Protein AF-A0A7C4TG65-F1 (afdb_monomer_lite)

Radius of gyration: 24.31 Å; chains: 1; bounding box: 41×40×87 Å

Secondary structure (DSSP, 8-state):
-HHHHHHHHHHHHHT---PPPPPPP-TT-B--HHHHHHHHHHHHHHHHHHHHHSPP--SPPPHHHHHHHHHHHHHHHHHHHHHHTTBHHHHHHHHHHHHHHHHHHHHHHHTTSS--SHHHHHHHHHHHHHHHHHHHHHHHHHHHHHHHHTS-----

Structure (mmCIF, N/CA/C/O backbone):
data_AF-A0A7C4TG65-F1
#
_entry.id   AF-A0A7C4TG65-F1
#
loop_
_atom_site.group_PDB
_atom_site.id
_atom_site.type_symbol
_atom_site.label_atom_id
_atom_site.label_alt_id
_atom_site.label_comp_id
_atom_site.label_asym_id
_atom_site.label_entity_id
_atom_site.label_seq_id
_atom_site.pdbx_PDB_ins_code
_atom_site.Cartn_x
_atom_site.Cartn_y
_atom_site.Cartn_z
_atom_site.occupancy
_atom_site.B_iso_or_equiv
_atom_site.auth_seq_id
_atom_site.auth_comp_id
_atom_site.auth_asym_id
_atom_site.auth_atom_id
_atom_site.pdbx_PDB_model_num
ATOM 1 N N . MET A 1 1 ? -5.455 -26.139 62.947 1.00 55.94 1 MET A N 1
ATOM 2 C CA . MET A 1 1 ? -4.658 -25.331 61.993 1.00 55.94 1 MET A CA 1
ATOM 3 C C . MET A 1 1 ? -4.687 -25.872 60.557 1.00 55.94 1 MET A C 1
ATOM 5 O O . MET A 1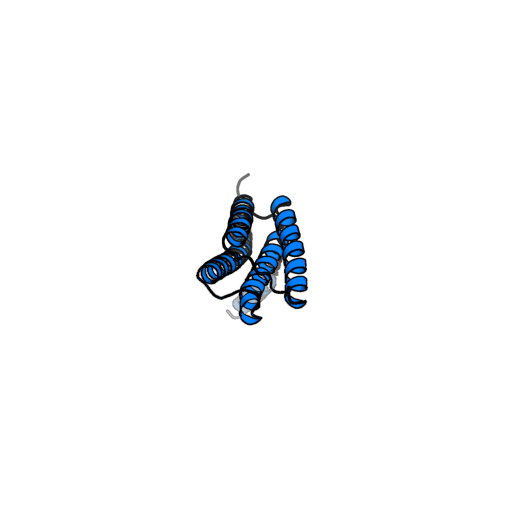 1 ? -4.624 -25.069 59.643 1.00 55.94 1 MET A O 1
ATOM 9 N N . ALA A 1 2 ? -4.841 -27.185 60.324 1.00 56.00 2 ALA A N 1
ATOM 10 C CA . ALA A 1 2 ? -4.896 -27.758 58.967 1.00 56.00 2 ALA A CA 1
ATOM 11 C C . ALA A 1 2 ? -6.219 -27.518 58.199 1.00 56.00 2 ALA A C 1
ATOM 13 O O . ALA A 1 2 ? -6.228 -27.516 56.973 1.00 56.00 2 ALA A O 1
ATOM 14 N N . THR A 1 3 ? -7.333 -27.284 58.896 1.00 57.66 3 THR A N 1
ATOM 15 C CA . THR A 1 3 ? -8.664 -27.086 58.294 1.00 57.66 3 THR A CA 1
ATOM 16 C C . THR A 1 3 ? -8.841 -25.728 57.609 1.00 57.66 3 THR A C 1
ATOM 18 O O . THR A 1 3 ? -9.552 -25.642 56.615 1.00 57.66 3 THR A O 1
ATOM 21 N N . THR A 1 4 ? -8.152 -24.683 58.072 1.00 61.41 4 THR A N 1
ATOM 22 C CA . THR A 1 4 ? -8.242 -23.328 57.495 1.00 61.41 4 THR A CA 1
ATOM 23 C C . THR A 1 4 ? -7.605 -23.251 56.103 1.00 61.41 4 THR A C 1
ATOM 25 O O . THR A 1 4 ? -8.190 -22.688 55.186 1.00 61.41 4 THR A O 1
ATOM 28 N N . VAL A 1 5 ? -6.461 -23.917 55.912 1.00 60.25 5 VAL A N 1
ATOM 29 C CA . VAL A 1 5 ? -5.691 -23.897 54.652 1.00 60.25 5 VAL A CA 1
ATOM 30 C C . VAL A 1 5 ? -6.385 -24.671 53.524 1.00 60.25 5 VAL A C 1
ATOM 32 O O . VAL A 1 5 ? -6.143 -24.412 52.344 1.00 60.25 5 VAL A O 1
ATOM 35 N N . MET A 1 6 ? -7.231 -25.650 53.857 1.00 56.25 6 MET A N 1
ATOM 36 C CA . MET A 1 6 ? -7.972 -26.404 52.843 1.00 56.25 6 MET A CA 1
ATOM 37 C C . MET A 1 6 ? -9.208 -25.641 52.351 1.00 56.25 6 MET A C 1
ATOM 39 O O . MET A 1 6 ? -9.581 -25.805 51.193 1.00 56.25 6 MET A O 1
ATOM 43 N N . ASN A 1 7 ? -9.779 -24.763 53.183 1.00 56.00 7 ASN A N 1
ATOM 44 C CA . ASN A 1 7 ? -10.937 -23.946 52.817 1.00 56.00 7 ASN A CA 1
ATOM 45 C C . ASN A 1 7 ? -10.555 -22.833 51.820 1.00 56.00 7 ASN A C 1
ATOM 47 O O . ASN A 1 7 ? -11.213 -22.674 50.798 1.00 56.00 7 ASN A O 1
ATOM 51 N N . GLU A 1 8 ? -9.407 -22.171 52.019 1.00 58.03 8 GLU A N 1
ATOM 52 C CA . GLU A 1 8 ? -8.907 -21.128 51.101 1.00 58.03 8 GLU A CA 1
ATOM 53 C C . GLU A 1 8 ? -8.632 -21.643 49.677 1.00 58.03 8 GLU A C 1
ATOM 55 O O . GLU A 1 8 ? -8.818 -20.921 48.699 1.00 58.03 8 GLU A O 1
ATOM 60 N N . ARG A 1 9 ? -8.216 -22.910 49.526 1.00 58.44 9 ARG A N 1
ATOM 61 C CA . ARG A 1 9 ? -7.959 -23.505 48.199 1.00 58.44 9 ARG A CA 1
ATOM 62 C C . ARG A 1 9 ? -9.232 -23.883 47.448 1.00 58.44 9 ARG A C 1
ATOM 64 O O . ARG A 1 9 ? -9.204 -23.951 46.219 1.00 58.44 9 ARG A O 1
ATOM 71 N N . VAL A 1 10 ? -10.316 -24.177 48.165 1.00 60.22 10 VAL A N 1
ATOM 72 C CA . VAL A 1 10 ? -11.630 -24.442 47.560 1.00 60.22 10 VAL A CA 1
ATOM 73 C C . VAL A 1 10 ? -12.239 -23.126 47.081 1.00 60.22 10 VAL A C 1
ATOM 75 O O . VAL A 1 10 ? -12.694 -23.063 45.939 1.00 60.22 10 VAL A O 1
ATOM 78 N N . ASP A 1 11 ? -12.106 -22.059 47.871 1.00 58.00 11 ASP A N 1
ATOM 79 C CA . ASP A 1 11 ? -12.557 -20.718 47.487 1.00 58.00 11 ASP A CA 1
ATOM 80 C C . ASP A 1 11 ? -11.743 -20.146 46.309 1.00 58.00 11 ASP A C 1
ATOM 82 O O . ASP A 1 11 ? -12.322 -19.629 45.355 1.00 58.00 11 ASP A O 1
ATOM 86 N N . GLN A 1 12 ? -10.418 -20.352 46.266 1.00 57.59 12 GLN A N 1
ATOM 87 C CA . GLN A 1 12 ? -9.590 -19.947 45.115 1.00 57.59 12 GLN A CA 1
ATOM 88 C C . GLN A 1 12 ? -9.922 -20.683 43.807 1.00 57.59 12 GLN A C 1
ATOM 90 O O . GLN A 1 12 ? -9.709 -20.135 42.726 1.00 57.59 12 GLN A O 1
ATOM 95 N N . ARG A 1 13 ? -10.422 -21.925 43.870 1.00 57.81 13 ARG A N 1
ATOM 96 C CA . ARG A 1 13 ? -10.863 -22.663 42.673 1.00 57.81 13 ARG A CA 1
ATOM 97 C C .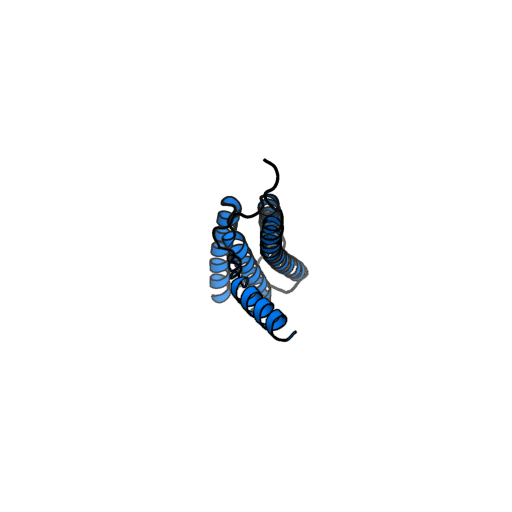 ARG A 1 13 ? -12.249 -22.232 42.205 1.00 57.81 13 ARG A C 1
ATOM 99 O O . ARG A 1 13 ? -12.502 -22.267 41.006 1.00 57.81 13 ARG A O 1
ATOM 106 N N . ALA A 1 14 ? -13.125 -21.832 43.125 1.00 58.41 14 ALA A N 1
ATOM 107 C CA . ALA A 1 14 ? -14.449 -21.314 42.791 1.00 58.41 14 ALA A CA 1
ATOM 108 C C . ALA A 1 14 ? -14.383 -19.909 42.163 1.00 58.41 14 ALA A C 1
ATOM 110 O O . ALA A 1 14 ? -15.228 -19.576 41.335 1.00 58.41 14 ALA A O 1
ATOM 111 N N . ASP A 1 15 ? -13.352 -19.125 42.500 1.00 56.69 15 ASP A N 1
ATOM 112 C CA . ASP A 1 15 ? -13.156 -17.760 41.996 1.00 56.69 15 ASP A CA 1
ATOM 113 C C . ASP A 1 15 ? -12.197 -17.663 40.793 1.00 56.69 15 ASP A C 1
ATOM 115 O O . ASP A 1 15 ? -11.895 -16.567 40.321 1.00 56.69 15 ASP A O 1
ATOM 119 N N . GLN A 1 16 ? -11.793 -18.801 40.202 1.00 61.75 16 GLN A N 1
ATOM 120 C CA . GLN A 1 16 ? -11.332 -18.846 38.805 1.00 61.75 16 GLN A CA 1
ATOM 121 C C . GLN A 1 16 ? -12.524 -18.612 37.870 1.00 61.75 16 GLN A C 1
ATOM 123 O O . GLN A 1 16 ? -12.940 -19.463 37.082 1.00 61.75 16 GLN A O 1
ATOM 128 N N . ARG A 1 17 ? -13.099 -17.417 37.977 1.00 65.44 17 ARG A N 1
ATOM 129 C CA . ARG A 1 17 ? -14.011 -16.848 37.004 1.00 65.44 17 ARG A CA 1
ATOM 130 C C . ARG A 1 17 ? -13.239 -16.865 35.689 1.00 65.44 17 ARG A C 1
ATOM 132 O O . ARG A 1 17 ? -12.209 -16.209 35.586 1.00 65.44 17 ARG A O 1
ATOM 139 N N . ILE A 1 18 ? -13.671 -17.693 34.737 1.00 67.19 18 ILE A N 1
ATOM 140 C CA . ILE A 1 18 ? -13.087 -17.738 33.394 1.00 67.19 18 ILE A CA 1
ATOM 141 C C . ILE A 1 18 ? -13.126 -16.301 32.883 1.00 67.19 18 ILE A C 1
ATOM 143 O O . ILE A 1 18 ? -14.210 -15.798 32.579 1.00 67.19 18 ILE A O 1
ATOM 147 N N . GLU A 1 19 ? -11.978 -15.619 32.871 1.00 67.94 19 GLU A N 1
ATOM 148 C CA . GLU A 1 19 ? -11.900 -14.297 32.268 1.00 67.94 19 GLU A CA 1
ATOM 149 C C . GLU A 1 19 ? -12.406 -14.458 30.834 1.00 67.94 19 GLU A C 1
ATOM 151 O O . GLU A 1 19 ? -11.917 -15.336 30.108 1.00 67.94 19 GLU A O 1
ATOM 156 N N . PRO A 1 20 ? -13.440 -13.702 30.429 1.00 66.88 20 PRO A N 1
ATOM 157 C CA . PRO A 1 20 ? -13.965 -13.821 29.086 1.00 66.88 20 PRO A CA 1
ATOM 158 C C . PRO A 1 20 ? -12.816 -13.546 28.119 1.00 66.88 20 PRO A C 1
ATOM 160 O O . PRO A 1 20 ? -12.166 -12.505 28.190 1.00 66.88 20 PRO A O 1
ATOM 163 N N . ALA A 1 21 ? -12.533 -14.514 27.246 1.00 71.75 21 ALA A N 1
ATOM 164 C CA . ALA A 1 21 ? -11.437 -14.404 26.296 1.00 71.75 21 ALA A CA 1
ATOM 165 C C . ALA A 1 21 ? -11.564 -13.091 25.513 1.00 71.75 21 ALA A C 1
ATOM 167 O O . ALA A 1 21 ? -12.626 -12.807 24.950 1.00 71.75 21 ALA A O 1
ATOM 168 N N . LYS A 1 22 ? -10.479 -12.307 25.474 1.00 71.69 22 LYS A N 1
ATOM 169 C CA . LYS A 1 22 ? -10.457 -11.005 24.805 1.00 71.69 22 LYS A CA 1
ATOM 170 C C . LYS A 1 22 ? -10.997 -11.136 23.372 1.00 71.69 22 LYS A C 1
ATOM 172 O O . LYS A 1 22 ? -10.496 -11.985 22.619 1.00 71.69 22 LYS A O 1
ATOM 177 N N . PRO A 1 23 ? -12.006 -10.338 22.972 1.00 74.56 23 PRO A N 1
ATOM 178 C CA . PRO A 1 23 ? -12.566 -10.410 21.632 1.00 74.56 23 PRO A CA 1
ATOM 179 C C . PRO A 1 23 ? -11.474 -10.220 20.576 1.00 74.56 23 PRO A C 1
ATOM 181 O O . PRO A 1 23 ? -10.695 -9.269 20.622 1.00 74.56 23 PRO A O 1
ATOM 184 N N . ARG A 1 24 ? -11.405 -11.136 19.604 1.00 82.31 24 ARG A N 1
ATOM 185 C CA . ARG A 1 24 ? -10.469 -10.997 18.484 1.00 82.31 24 ARG A CA 1
ATOM 186 C C . ARG A 1 24 ? -10.912 -9.842 17.583 1.00 82.31 24 ARG A C 1
ATOM 188 O O . ARG A 1 24 ? -12.108 -9.760 17.280 1.00 82.31 24 ARG A O 1
ATOM 195 N N . PRO A 1 25 ? -9.978 -9.007 17.103 1.00 84.31 25 PRO A N 1
ATOM 196 C CA . PRO A 1 25 ? -10.315 -7.942 16.174 1.00 84.31 25 PRO A CA 1
ATOM 197 C C . PRO A 1 25 ? -10.938 -8.503 14.895 1.00 84.31 25 PRO A C 1
ATOM 199 O O . PRO A 1 25 ? -10.491 -9.522 14.358 1.00 84.31 25 PRO A O 1
ATOM 202 N N . ARG A 1 26 ? -11.973 -7.828 14.394 1.00 89.31 26 ARG A N 1
ATOM 203 C CA . ARG A 1 26 ? -12.711 -8.213 13.190 1.00 89.31 26 ARG A CA 1
ATOM 204 C C . ARG A 1 26 ? -12.369 -7.282 12.036 1.00 89.31 26 ARG A C 1
ATOM 206 O O . ARG A 1 26 ? -12.160 -6.083 12.190 1.00 89.31 26 ARG A O 1
ATOM 213 N N . LEU A 1 27 ? -12.411 -7.820 10.824 1.00 90.31 27 LEU A N 1
ATOM 214 C CA . LEU A 1 27 ? -12.204 -7.050 9.592 1.00 90.31 27 LEU A CA 1
ATOM 215 C C . LEU A 1 27 ? -13.229 -5.916 9.399 1.00 90.31 27 LEU A C 1
ATOM 217 O O . LEU A 1 27 ? -12.947 -4.924 8.728 1.00 90.31 27 LEU A O 1
ATOM 221 N N . SER A 1 28 ? -14.413 -6.053 9.995 1.00 92.06 28 SER A N 1
ATOM 222 C CA . SER A 1 28 ? -15.486 -5.057 9.967 1.00 92.06 28 SER A CA 1
ATOM 223 C C . SER A 1 28 ? -15.316 -3.919 10.976 1.00 92.06 28 SER A C 1
ATOM 225 O O . SER A 1 28 ? -16.121 -2.983 10.951 1.00 92.06 28 SER A O 1
ATOM 227 N N . ASP A 1 29 ? -14.331 -3.991 11.872 1.00 92.06 29 ASP A N 1
ATOM 228 C CA . ASP A 1 29 ? -14.148 -2.992 12.924 1.00 92.06 29 ASP A CA 1
ATOM 229 C C . ASP A 1 29 ? -13.870 -1.615 12.324 1.00 92.06 29 ASP A C 1
ATOM 231 O O . ASP A 1 29 ? -13.286 -1.488 11.240 1.00 92.06 29 ASP A O 1
ATOM 235 N N . ARG A 1 30 ? -14.346 -0.570 13.009 1.00 93.19 30 ARG A N 1
ATOM 236 C CA . ARG A 1 30 ? -14.148 0.803 12.550 1.00 93.19 30 ARG A CA 1
ATOM 237 C C . ARG A 1 30 ? -12.729 1.267 12.846 1.00 93.19 30 ARG A C 1
ATOM 239 O O . ARG A 1 30 ? -12.191 0.990 13.911 1.00 93.19 30 ARG A O 1
ATOM 246 N N . ILE A 1 31 ? -12.159 2.023 11.915 1.00 93.94 31 ILE A N 1
ATOM 247 C CA . ILE A 1 31 ? -10.847 2.658 12.075 1.00 93.94 31 ILE A CA 1
ATOM 248 C C . ILE A 1 31 ? -10.990 4.161 12.337 1.00 93.94 31 ILE A C 1
ATOM 250 O O . ILE A 1 31 ? -12.017 4.787 12.024 1.00 93.94 31 ILE A O 1
ATOM 254 N N . SER A 1 32 ? -9.964 4.740 12.964 1.00 94.06 32 SER A N 1
ATOM 255 C CA . SER A 1 32 ? -9.943 6.168 13.281 1.00 94.06 32 SER A CA 1
ATOM 256 C C . SER A 1 32 ? -9.993 7.003 11.998 1.00 94.06 32 SER A C 1
ATOM 258 O O . SER A 1 32 ? -9.446 6.618 10.962 1.00 94.06 32 SER A O 1
ATOM 260 N N . GLU A 1 33 ? -10.672 8.144 12.057 1.00 94.94 33 GLU A N 1
ATOM 261 C CA . GLU A 1 33 ? -10.789 9.054 10.916 1.00 94.94 33 GLU A CA 1
ATOM 262 C C . GLU A 1 33 ? -9.430 9.629 10.519 1.00 94.94 33 GLU A C 1
ATOM 264 O O . GLU A 1 33 ? -9.063 9.603 9.349 1.00 94.94 33 GLU A O 1
ATOM 269 N N . THR A 1 34 ? -8.633 10.022 11.512 1.00 95.38 34 THR A N 1
ATOM 270 C CA . THR A 1 34 ? -7.265 10.511 11.336 1.00 95.38 34 THR A CA 1
ATOM 271 C C . THR A 1 34 ? -6.389 9.501 10.594 1.00 95.38 34 THR A C 1
ATOM 273 O O . THR A 1 34 ? -5.682 9.874 9.661 1.00 95.38 34 THR A O 1
ATOM 276 N N . THR A 1 35 ? -6.470 8.210 10.941 1.00 95.25 35 THR A N 1
ATOM 277 C CA . THR A 1 35 ? -5.761 7.142 10.215 1.00 95.25 35 THR A CA 1
ATOM 278 C C . THR A 1 35 ? -6.226 7.050 8.763 1.00 95.25 35 THR A C 1
ATOM 280 O O . THR A 1 35 ? -5.388 6.919 7.874 1.00 95.25 35 THR A O 1
ATOM 283 N N . CYS A 1 36 ? -7.537 7.139 8.509 1.00 96.44 36 CYS A N 1
ATOM 284 C CA . CYS A 1 36 ? -8.076 7.093 7.146 1.00 96.44 36 CYS A CA 1
ATOM 285 C C . CYS A 1 36 ? -7.564 8.255 6.298 1.00 96.44 36 CYS A C 1
ATOM 287 O O . CYS A 1 36 ? -7.141 8.037 5.166 1.00 96.44 36 CYS A O 1
ATOM 289 N N . ILE A 1 37 ? -7.583 9.468 6.856 1.00 97.38 37 ILE A N 1
ATOM 290 C CA . ILE A 1 37 ? -7.144 10.683 6.168 1.00 97.38 37 ILE A CA 1
ATOM 291 C C . ILE A 1 37 ? -5.658 10.586 5.841 1.00 97.38 37 ILE A C 1
ATOM 293 O O . ILE A 1 37 ? -5.292 10.697 4.677 1.00 97.38 37 ILE A O 1
ATOM 297 N N . TRP A 1 38 ? -4.801 10.328 6.832 1.00 97.31 38 TRP A N 1
ATOM 298 C CA . TRP A 1 38 ? -3.357 10.294 6.597 1.00 97.31 38 TRP A CA 1
ATOM 299 C C . TRP A 1 38 ? -2.944 9.192 5.631 1.00 97.31 38 TRP A C 1
ATOM 301 O O . TRP A 1 38 ? -2.149 9.445 4.728 1.00 97.31 38 TRP A O 1
ATOM 311 N N . LEU A 1 39 ? -3.501 7.989 5.781 1.00 97.00 39 LEU A N 1
ATOM 312 C CA . LEU A 1 39 ? -3.174 6.880 4.891 1.00 97.00 39 LEU A CA 1
ATOM 313 C C . LEU A 1 39 ? -3.725 7.115 3.478 1.00 97.00 39 LEU A C 1
ATOM 315 O O . LEU A 1 39 ? -3.031 6.845 2.502 1.00 97.00 39 LEU A O 1
ATOM 319 N N . GLY A 1 40 ? -4.932 7.674 3.357 1.00 97.38 40 GLY A N 1
ATOM 320 C CA . GLY A 1 40 ? -5.513 8.054 2.070 1.00 97.38 40 GLY A CA 1
ATOM 321 C C . GLY A 1 40 ? -4.697 9.135 1.357 1.00 97.38 40 GLY A C 1
ATOM 322 O O . GLY A 1 40 ? -4.380 8.990 0.179 1.00 97.38 40 GLY A O 1
ATOM 323 N N . VAL A 1 41 ? -4.288 10.181 2.079 1.00 97.69 41 VAL A N 1
ATOM 324 C CA . VAL A 1 41 ? -3.421 11.249 1.557 1.00 97.69 41 VAL A CA 1
ATOM 325 C C . VAL A 1 41 ? -2.067 10.688 1.124 1.00 97.69 41 VAL A C 1
ATOM 327 O O . VAL A 1 41 ? -1.608 11.012 0.030 1.00 97.69 41 VAL A O 1
ATOM 330 N N . ALA A 1 42 ? -1.452 9.816 1.929 1.00 96.38 42 ALA A N 1
ATOM 331 C CA . ALA A 1 42 ? -0.186 9.174 1.580 1.00 96.38 42 ALA A CA 1
ATOM 332 C C . ALA A 1 42 ? -0.293 8.378 0.269 1.00 96.38 42 ALA A C 1
ATOM 334 O O . ALA A 1 42 ? 0.573 8.513 -0.595 1.00 96.38 42 ALA A O 1
ATOM 335 N N . TRP A 1 43 ? -1.373 7.610 0.090 1.00 96.75 43 TRP A N 1
ATOM 336 C CA . TRP A 1 43 ? -1.634 6.880 -1.152 1.00 96.75 43 TRP A CA 1
ATOM 337 C C . TRP A 1 43 ? -1.793 7.800 -2.358 1.00 96.75 43 TRP A C 1
ATOM 339 O O . TRP A 1 43 ? -1.152 7.565 -3.377 1.00 96.75 43 TRP A O 1
ATOM 349 N N . VAL A 1 44 ? -2.607 8.854 -2.247 1.00 95.88 44 VAL A N 1
ATOM 350 C CA . VAL A 1 44 ? -2.840 9.792 -3.356 1.00 95.88 44 VAL A CA 1
ATOM 351 C C . VAL A 1 44 ? -1.550 10.505 -3.746 1.00 95.88 44 VAL A C 1
ATOM 353 O O . VAL A 1 44 ? -1.165 10.477 -4.913 1.00 95.88 44 VAL A O 1
ATOM 356 N N . ILE A 1 45 ? -0.862 11.117 -2.778 1.00 94.19 45 ILE A N 1
ATOM 357 C CA . ILE A 1 45 ? 0.356 11.890 -3.047 1.00 94.19 45 ILE A CA 1
ATOM 358 C C . ILE A 1 45 ? 1.425 10.991 -3.653 1.00 94.19 45 ILE A C 1
ATOM 360 O O . ILE A 1 45 ? 2.030 11.348 -4.661 1.00 94.19 45 ILE A O 1
ATOM 364 N N . GLY A 1 46 ? 1.665 9.827 -3.057 1.00 90.00 46 GLY A N 1
ATOM 365 C CA . GLY A 1 46 ? 2.748 8.995 -3.535 1.00 90.00 46 GLY A CA 1
ATOM 366 C C . GLY A 1 46 ? 2.436 8.264 -4.831 1.00 90.00 46 GLY A C 1
ATOM 367 O O . GLY A 1 46 ? 3.334 8.153 -5.652 1.00 90.00 46 GLY A O 1
ATOM 368 N N . TYR A 1 47 ? 1.187 7.864 -5.095 1.00 90.44 47 TYR A N 1
ATOM 369 C CA . TYR A 1 47 ? 0.817 7.327 -6.411 1.00 90.44 47 TYR A CA 1
ATOM 370 C C . TYR A 1 47 ? 1.081 8.351 -7.527 1.00 90.44 47 TYR A C 1
ATOM 372 O O . TYR A 1 47 ? 1.668 8.014 -8.554 1.00 90.44 47 TYR A O 1
ATOM 380 N N . LEU A 1 48 ? 0.737 9.623 -7.294 1.00 92.31 48 LEU A N 1
ATOM 381 C CA . LEU A 1 48 ? 1.035 10.706 -8.235 1.00 92.31 48 LEU A CA 1
ATOM 382 C C . LEU A 1 48 ? 2.544 10.962 -8.372 1.00 92.31 48 LEU A C 1
ATOM 384 O O . LEU A 1 48 ? 3.037 11.131 -9.485 1.00 92.31 48 LEU A O 1
ATOM 388 N N . ALA A 1 49 ? 3.287 10.966 -7.262 1.00 88.31 49 ALA A N 1
ATOM 389 C CA . ALA A 1 49 ? 4.734 11.178 -7.279 1.00 88.31 49 ALA A CA 1
ATOM 390 C C . ALA A 1 49 ? 5.474 10.065 -8.037 1.00 88.31 49 ALA A C 1
ATOM 392 O O . ALA A 1 49 ? 6.394 10.345 -8.799 1.00 88.31 49 ALA A O 1
ATOM 393 N N . VAL A 1 50 ? 5.052 8.813 -7.859 1.00 86.00 50 VAL A N 1
ATOM 394 C CA . VAL A 1 50 ? 5.587 7.638 -8.561 1.00 86.00 50 VAL A CA 1
ATOM 395 C C . VAL A 1 50 ? 5.409 7.797 -10.067 1.00 86.00 50 VAL A C 1
ATOM 397 O O . VAL A 1 50 ? 6.399 7.705 -10.788 1.00 86.00 50 VAL A O 1
ATOM 400 N N . GLY A 1 51 ? 4.195 8.122 -10.527 1.00 85.56 51 GLY A N 1
ATOM 401 C CA . GLY A 1 51 ? 3.920 8.328 -11.952 1.00 85.56 51 GLY A CA 1
ATOM 402 C C . GLY A 1 51 ? 4.665 9.521 -12.562 1.00 85.56 51 GLY A C 1
ATOM 403 O O . GLY A 1 51 ? 4.971 9.507 -13.748 1.00 85.56 51 GLY A O 1
ATOM 404 N N . ALA A 1 52 ? 4.996 10.540 -11.762 1.00 87.81 52 ALA A N 1
ATOM 405 C CA . ALA A 1 52 ? 5.797 11.679 -12.215 1.00 87.81 52 ALA A CA 1
ATOM 406 C C . ALA A 1 52 ? 7.307 11.381 -12.278 1.00 87.81 52 ALA A C 1
ATOM 408 O O . ALA A 1 52 ? 8.028 12.020 -13.042 1.00 87.81 52 ALA A O 1
ATOM 409 N N . LEU A 1 53 ? 7.795 10.454 -11.447 1.00 82.19 53 LEU A N 1
ATOM 410 C CA . LEU A 1 53 ? 9.210 10.081 -11.360 1.00 82.19 53 LEU A CA 1
ATOM 411 C C . LEU A 1 53 ? 9.591 8.942 -12.310 1.00 82.19 53 LEU A C 1
ATOM 413 O O . LEU A 1 53 ? 10.769 8.797 -12.638 1.00 82.19 53 LEU A O 1
ATOM 417 N N . GLU A 1 54 ? 8.629 8.108 -12.698 1.00 81.31 54 GLU A N 1
ATOM 418 C CA . GLU A 1 54 ? 8.871 6.934 -13.529 1.00 81.31 54 GLU A CA 1
ATOM 419 C C . GLU A 1 54 ? 9.276 7.337 -14.958 1.00 81.31 54 GLU A C 1
ATOM 421 O O . GLU A 1 54 ? 8.556 8.087 -15.622 1.00 81.31 54 GLU A O 1
ATOM 426 N N . PRO A 1 55 ? 10.433 6.869 -15.458 1.00 82.69 55 PRO A N 1
ATOM 427 C CA . PRO A 1 55 ? 10.861 7.180 -16.811 1.00 82.69 55 PRO A CA 1
ATOM 428 C C . PRO A 1 55 ? 9.988 6.445 -17.829 1.00 82.69 55 PRO A C 1
ATOM 430 O O . PRO A 1 55 ? 9.713 5.253 -17.678 1.00 82.69 55 PRO A O 1
ATOM 433 N N . ALA A 1 56 ? 9.619 7.142 -18.905 1.00 83.12 56 ALA A N 1
ATOM 434 C CA . ALA A 1 56 ? 8.961 6.516 -20.044 1.00 83.12 56 ALA A CA 1
ATOM 435 C C . ALA A 1 56 ? 9.840 5.393 -20.621 1.00 83.12 56 ALA A C 1
ATOM 437 O O . ALA A 1 56 ? 11.056 5.547 -20.747 1.00 83.12 56 ALA A O 1
ATOM 438 N N . THR A 1 57 ? 9.211 4.277 -20.978 1.00 83.00 57 THR A N 1
ATOM 439 C CA . THR A 1 57 ? 9.857 3.110 -21.585 1.00 83.00 57 THR A CA 1
ATOM 440 C C . THR A 1 57 ? 9.061 2.675 -22.811 1.00 83.00 57 THR A C 1
ATOM 442 O O . THR A 1 57 ? 7.832 2.753 -22.821 1.00 83.00 57 THR A O 1
ATOM 445 N N . ASP A 1 58 ? 9.760 2.256 -23.862 1.00 82.50 58 ASP A N 1
ATOM 446 C CA . ASP A 1 58 ? 9.195 1.651 -25.073 1.00 82.50 58 ASP A CA 1
ATOM 447 C C . ASP A 1 58 ? 9.291 0.115 -25.048 1.00 82.50 58 ASP A C 1
ATOM 449 O O . ASP A 1 58 ? 8.806 -0.570 -25.953 1.00 82.50 58 ASP A O 1
ATOM 453 N N . HIS A 1 59 ? 9.889 -0.446 -23.994 1.00 82.81 59 HIS A N 1
ATOM 454 C CA . HIS A 1 59 ? 9.972 -1.882 -23.790 1.00 82.81 59 HIS A CA 1
ATOM 455 C C . HIS A 1 59 ? 8.589 -2.480 -23.522 1.00 82.81 59 HIS A C 1
ATOM 457 O O . HIS A 1 59 ? 7.759 -1.911 -22.817 1.00 82.81 59 HIS A O 1
ATOM 463 N N . ALA A 1 60 ? 8.342 -3.679 -24.050 1.00 84.19 60 ALA A N 1
ATOM 464 C CA . ALA A 1 60 ? 7.108 -4.397 -23.765 1.00 84.19 60 ALA A CA 1
ATOM 465 C C . ALA A 1 60 ? 7.013 -4.743 -22.268 1.00 84.19 60 ALA A C 1
ATOM 467 O O . ALA A 1 60 ? 7.989 -5.181 -21.653 1.00 84.19 60 ALA A O 1
ATOM 468 N N . LEU A 1 61 ? 5.819 -4.580 -21.695 1.00 83.88 61 LEU A N 1
ATOM 469 C CA . LEU A 1 61 ? 5.528 -4.997 -20.325 1.00 83.88 61 LEU A CA 1
ATOM 470 C C . LEU A 1 61 ? 5.606 -6.528 -20.220 1.00 83.88 61 LEU A C 1
ATOM 472 O O . LEU A 1 61 ? 4.878 -7.225 -20.936 1.00 83.88 61 LEU A O 1
ATOM 476 N N . PRO A 1 62 ? 6.435 -7.087 -19.322 1.00 84.88 62 PRO A N 1
ATOM 477 C CA . PRO A 1 62 ? 6.434 -8.522 -19.094 1.00 84.88 62 PRO A CA 1
ATOM 478 C C . PRO A 1 62 ? 5.095 -8.947 -18.476 1.00 84.88 62 PRO A C 1
ATOM 480 O O . PRO A 1 62 ? 4.520 -8.231 -17.657 1.00 84.88 62 PRO A O 1
ATOM 483 N N . VAL A 1 63 ? 4.602 -10.143 -18.822 1.00 88.19 63 VAL A N 1
ATOM 484 C CA . VAL A 1 63 ? 3.286 -10.645 -18.363 1.00 88.19 63 VAL A CA 1
ATOM 485 C C . VAL A 1 63 ? 3.146 -10.578 -16.839 1.00 88.19 63 VAL A C 1
ATOM 487 O O . VAL A 1 63 ? 2.095 -10.198 -16.329 1.00 88.19 63 VAL A O 1
ATOM 490 N N . ILE A 1 64 ? 4.218 -10.877 -16.101 1.00 85.31 64 ILE A N 1
ATOM 491 C CA . ILE A 1 64 ? 4.216 -10.789 -14.638 1.00 85.31 64 ILE A CA 1
ATOM 492 C C . ILE A 1 64 ? 3.972 -9.359 -14.131 1.00 85.31 64 ILE A C 1
ATOM 494 O O . ILE A 1 64 ? 3.249 -9.188 -13.153 1.00 85.31 64 ILE A O 1
ATOM 498 N N . ALA A 1 65 ? 4.493 -8.331 -14.811 1.00 85.06 65 ALA A N 1
ATOM 499 C CA . ALA A 1 65 ? 4.242 -6.937 -14.451 1.00 85.06 65 ALA A CA 1
ATOM 500 C C . ALA A 1 65 ? 2.776 -6.558 -14.685 1.00 85.06 65 ALA A C 1
ATOM 502 O O . ALA A 1 65 ? 2.189 -5.879 -13.849 1.00 85.06 65 ALA A O 1
ATOM 503 N N . ILE A 1 66 ? 2.151 -7.065 -15.753 1.00 88.94 66 ILE A N 1
ATOM 504 C CA . ILE A 1 66 ? 0.715 -6.864 -16.012 1.00 88.94 66 ILE A CA 1
ATOM 505 C C . ILE A 1 66 ? -0.121 -7.477 -14.882 1.00 88.94 66 ILE A C 1
ATOM 507 O O . ILE A 1 66 ? -1.001 -6.818 -14.331 1.00 88.94 66 ILE A O 1
ATOM 511 N N . VAL A 1 67 ? 0.175 -8.724 -14.501 1.00 91.38 67 VAL A N 1
ATOM 512 C CA . VAL A 1 67 ? -0.531 -9.420 -13.412 1.00 91.38 67 VAL A CA 1
ATOM 513 C C . VAL A 1 67 ? -0.387 -8.662 -12.090 1.00 91.38 67 VAL A C 1
ATOM 515 O O . VAL A 1 67 ? -1.385 -8.422 -11.407 1.00 91.38 67 VAL A O 1
ATOM 518 N N . LEU A 1 68 ? 0.835 -8.239 -11.748 1.00 90.75 68 LEU A N 1
ATOM 519 C CA . LEU A 1 68 ? 1.106 -7.454 -10.542 1.00 90.75 68 LEU A CA 1
ATOM 520 C C . LEU A 1 68 ? 0.383 -6.106 -10.570 1.00 90.75 68 LEU A C 1
ATOM 522 O O . LEU A 1 68 ? -0.223 -5.732 -9.568 1.00 90.75 68 LEU A O 1
ATOM 526 N N . ALA A 1 69 ? 0.389 -5.408 -11.707 1.00 89.88 69 ALA A N 1
ATOM 527 C CA . ALA A 1 69 ? -0.275 -4.120 -11.863 1.00 89.88 69 ALA A CA 1
ATOM 528 C C . ALA A 1 69 ? -1.793 -4.242 -11.685 1.00 89.88 69 ALA A C 1
ATOM 530 O O . ALA A 1 69 ? -2.384 -3.447 -10.955 1.00 89.88 69 ALA A O 1
ATOM 531 N N . VAL A 1 70 ? -2.433 -5.245 -12.293 1.00 95.50 70 VAL A N 1
ATOM 532 C CA . VAL A 1 70 ? -3.877 -5.479 -12.130 1.00 95.50 70 VAL A CA 1
ATOM 533 C C . VAL A 1 70 ? -4.210 -5.792 -10.671 1.00 95.50 70 VAL A C 1
ATOM 535 O O . VAL A 1 70 ? -5.100 -5.164 -10.096 1.00 95.50 70 VAL A O 1
ATOM 538 N N . ALA A 1 71 ? -3.474 -6.714 -10.045 1.00 97.12 71 ALA A N 1
ATOM 539 C CA . ALA A 1 71 ? -3.684 -7.069 -8.643 1.00 97.12 71 ALA A CA 1
ATOM 540 C C . ALA A 1 71 ? -3.486 -5.863 -7.707 1.00 97.12 71 ALA A C 1
ATOM 542 O O . ALA A 1 71 ? -4.298 -5.634 -6.809 1.00 97.12 71 ALA A O 1
ATOM 543 N N . PHE A 1 72 ? -2.451 -5.057 -7.955 1.00 95.75 72 PHE A N 1
ATOM 544 C CA . PHE A 1 72 ? -2.192 -3.816 -7.234 1.00 95.75 72 PHE A CA 1
ATOM 545 C C . PHE A 1 72 ? -3.361 -2.832 -7.357 1.00 95.75 72 PHE A C 1
ATOM 547 O O . PHE A 1 72 ? -3.844 -2.352 -6.334 1.00 95.75 72 PHE A O 1
ATOM 554 N N . HIS A 1 73 ? -3.872 -2.570 -8.565 1.00 96.12 73 HIS A N 1
ATOM 555 C CA . HIS A 1 73 ? -4.982 -1.630 -8.754 1.00 96.12 73 HIS A CA 1
ATOM 556 C C . HIS A 1 73 ? -6.269 -2.111 -8.073 1.00 96.12 73 HIS A C 1
ATOM 558 O O . HIS A 1 73 ? -6.966 -1.311 -7.452 1.00 96.12 73 HIS A O 1
ATOM 564 N N . LEU A 1 74 ? -6.567 -3.413 -8.113 1.00 98.31 74 LEU A N 1
ATOM 565 C CA . LEU A 1 74 ? -7.710 -3.976 -7.388 1.00 98.31 74 LEU A CA 1
ATOM 566 C C . LEU A 1 74 ? -7.567 -3.793 -5.870 1.00 98.31 74 LEU A C 1
ATOM 568 O O . LEU A 1 74 ? -8.526 -3.412 -5.197 1.00 98.31 74 LEU A O 1
ATOM 572 N N . LEU A 1 75 ? -6.369 -4.012 -5.326 1.00 98.31 75 LEU A N 1
ATOM 573 C CA . LEU A 1 75 ? -6.093 -3.789 -3.906 1.00 98.31 75 LEU A CA 1
ATOM 574 C C . LEU A 1 75 ? -6.092 -2.304 -3.533 1.00 98.31 75 LEU A C 1
ATOM 576 O O . LEU A 1 75 ? -6.516 -1.958 -2.431 1.00 98.31 75 LEU A O 1
ATOM 580 N N . LEU A 1 76 ? -5.677 -1.417 -4.436 1.00 97.38 76 LEU A N 1
ATOM 581 C CA . LEU A 1 76 ? -5.749 0.027 -4.237 1.00 97.38 76 LEU A CA 1
ATOM 582 C C . LEU A 1 76 ? -7.209 0.503 -4.194 1.00 97.38 76 LEU A C 1
ATOM 584 O O . LEU A 1 76 ? -7.581 1.265 -3.303 1.00 97.38 76 LEU A O 1
ATOM 588 N N . LEU A 1 77 ? -8.065 -0.015 -5.082 1.00 98.31 77 LEU A N 1
ATOM 589 C CA . LEU A 1 77 ? -9.510 0.232 -5.043 1.00 98.31 77 LEU A CA 1
ATOM 590 C C . LEU A 1 77 ? -10.138 -0.298 -3.750 1.00 98.31 77 LEU A C 1
ATOM 592 O O . LEU A 1 77 ? -10.919 0.407 -3.109 1.00 98.31 77 LEU A O 1
ATOM 596 N N . ALA A 1 78 ? -9.763 -1.508 -3.325 1.00 98.31 78 ALA A N 1
ATOM 597 C CA . ALA A 1 78 ? -10.193 -2.062 -2.046 1.00 98.31 78 ALA A CA 1
ATOM 598 C C . ALA A 1 78 ? -9.716 -1.192 -0.869 1.00 98.31 78 ALA A C 1
ATOM 600 O O . ALA A 1 78 ? -10.489 -0.905 0.042 1.00 98.31 78 ALA A O 1
ATOM 601 N N . THR A 1 79 ? -8.477 -0.702 -0.906 1.00 98.38 79 THR A N 1
ATOM 602 C CA . THR A 1 79 ? -7.942 0.229 0.094 1.00 98.38 79 THR A CA 1
ATOM 603 C C . THR A 1 79 ? -8.805 1.480 0.171 1.00 98.38 79 THR A C 1
ATOM 605 O O . THR A 1 79 ? -9.325 1.792 1.239 1.00 98.38 79 THR A O 1
ATOM 608 N N . ALA A 1 80 ? -9.038 2.150 -0.960 1.00 98.19 80 ALA A N 1
ATOM 609 C CA . ALA A 1 8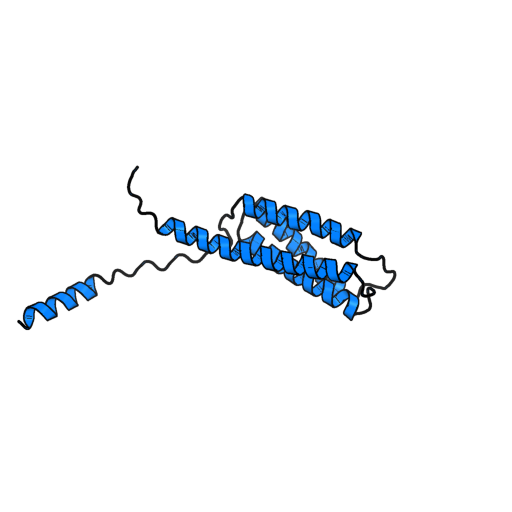0 ? -9.861 3.352 -1.018 1.00 98.19 80 ALA A CA 1
ATOM 610 C C . ALA A 1 80 ? -11.274 3.101 -0.467 1.00 98.19 80 ALA A C 1
ATOM 612 O O . ALA A 1 80 ? -11.723 3.814 0.430 1.00 98.19 80 ALA A O 1
ATOM 613 N N . ALA A 1 81 ? -11.946 2.042 -0.928 1.00 98.38 81 ALA A N 1
ATOM 614 C CA . ALA A 1 81 ? -13.279 1.677 -0.459 1.00 98.38 81 ALA A CA 1
ATOM 615 C C . ALA A 1 81 ? -13.306 1.381 1.052 1.00 98.38 81 ALA A C 1
ATOM 617 O O . ALA A 1 81 ? -14.212 1.825 1.758 1.00 98.38 81 ALA A O 1
ATOM 618 N N . GLY A 1 82 ? -12.297 0.679 1.568 1.00 97.88 82 GLY A N 1
ATOM 619 C CA . GLY A 1 82 ? -12.182 0.355 2.985 1.00 97.88 82 GLY A CA 1
ATOM 620 C C . GLY A 1 82 ? -11.905 1.577 3.857 1.00 97.88 82 GLY A C 1
ATOM 621 O O . GLY A 1 82 ? -12.505 1.695 4.925 1.00 97.88 82 GLY A O 1
ATOM 622 N N . LEU A 1 83 ? -11.066 2.513 3.402 1.00 97.62 83 LEU A N 1
ATOM 623 C CA . LEU A 1 83 ? -10.802 3.771 4.108 1.00 97.62 83 LEU A CA 1
ATOM 624 C C . LEU A 1 83 ? -12.029 4.692 4.109 1.00 97.62 83 LEU A C 1
ATOM 626 O O . LEU A 1 83 ? -12.384 5.214 5.164 1.00 97.62 83 LEU A O 1
ATOM 630 N N . ILE A 1 84 ? -12.735 4.817 2.979 1.00 98.00 84 ILE A N 1
ATOM 631 C CA . ILE A 1 84 ? -13.992 5.583 2.880 1.00 98.00 84 ILE A CA 1
ATOM 632 C C . ILE A 1 84 ? -15.058 4.985 3.805 1.00 98.00 84 ILE A C 1
ATOM 634 O O . ILE A 1 84 ? -15.701 5.698 4.574 1.00 98.00 84 ILE A O 1
ATOM 638 N N . ALA A 1 85 ? -15.210 3.658 3.794 1.00 97.69 85 ALA A N 1
ATOM 639 C CA . ALA A 1 85 ? -16.122 2.951 4.692 1.00 97.69 85 ALA A CA 1
ATOM 640 C C . ALA A 1 85 ? -15.625 2.906 6.151 1.00 97.69 85 ALA A C 1
ATOM 642 O O . ALA A 1 85 ? -16.335 2.393 7.027 1.00 97.69 85 ALA A O 1
ATOM 643 N N . ARG A 1 86 ? -14.409 3.409 6.412 1.00 96.81 86 ARG A N 1
ATOM 644 C CA . ARG A 1 86 ? -13.693 3.374 7.691 1.00 96.81 86 ARG A CA 1
ATOM 645 C C . ARG A 1 86 ? -13.657 1.980 8.307 1.00 96.81 86 ARG A C 1
ATOM 647 O O . ARG A 1 86 ? -13.935 1.822 9.496 1.00 96.81 86 ARG A O 1
ATOM 654 N N . ARG A 1 87 ? -13.324 0.961 7.516 1.00 96.62 87 ARG A N 1
ATOM 655 C CA . ARG A 1 87 ? -13.261 -0.444 7.941 1.00 96.62 87 ARG A CA 1
ATOM 656 C C . ARG A 1 87 ? -11.834 -0.970 7.993 1.00 96.62 87 ARG A C 1
ATOM 658 O O . ARG A 1 87 ? -11.021 -0.681 7.119 1.00 96.62 87 ARG A O 1
ATOM 665 N N . ARG A 1 88 ? -11.559 -1.820 8.985 1.00 95.56 88 ARG A N 1
ATOM 666 C CA . ARG A 1 88 ? -10.245 -2.437 9.222 1.00 95.56 88 ARG A CA 1
ATOM 667 C C . ARG A 1 88 ? -9.736 -3.264 8.040 1.00 95.56 88 ARG A C 1
ATOM 669 O O . ARG A 1 88 ? -8.532 -3.279 7.799 1.00 95.56 88 ARG A O 1
ATOM 676 N N . TRP A 1 89 ? -10.614 -3.892 7.256 1.00 97.06 89 TRP A N 1
ATOM 677 C CA . TRP A 1 89 ? -10.201 -4.577 6.024 1.00 97.06 89 TRP A CA 1
ATOM 678 C C . TRP A 1 89 ? -9.526 -3.639 5.009 1.00 97.06 89 TRP A C 1
ATOM 680 O O . TRP A 1 89 ? -8.664 -4.096 4.264 1.00 97.06 89 TRP A O 1
ATOM 690 N N . GLY A 1 90 ? -9.826 -2.333 5.034 1.00 97.38 90 GLY A N 1
ATOM 691 C CA . GLY A 1 90 ? -9.130 -1.326 4.228 1.00 97.38 90 GLY A CA 1
ATOM 692 C C . GLY A 1 90 ? -7.647 -1.187 4.580 1.00 97.38 90 GLY A C 1
ATOM 693 O O . GLY A 1 90 ? -6.826 -0.981 3.694 1.00 97.38 90 GLY A O 1
ATOM 694 N N . LEU A 1 91 ? -7.274 -1.384 5.851 1.00 97.12 91 LEU A N 1
ATOM 695 C CA . LEU A 1 91 ? -5.869 -1.385 6.277 1.00 97.12 91 LEU A CA 1
ATOM 696 C C . LEU A 1 91 ? -5.126 -2.637 5.794 1.00 97.12 91 LEU A C 1
ATOM 698 O O . LEU A 1 91 ? -3.969 -2.553 5.392 1.00 97.12 91 LEU A O 1
ATOM 702 N N . HIS A 1 92 ? -5.793 -3.795 5.790 1.00 97.75 92 HIS A N 1
ATOM 703 C CA . HIS A 1 92 ? -5.223 -5.021 5.225 1.00 97.75 92 HIS A CA 1
ATOM 704 C C . HIS A 1 92 ? -5.060 -4.923 3.705 1.00 97.75 92 HIS A C 1
ATOM 706 O O . HIS A 1 92 ? -4.020 -5.319 3.182 1.00 97.75 92 HIS A O 1
ATOM 712 N N . ALA A 1 93 ? -6.046 -4.347 3.009 1.00 98.19 93 ALA A N 1
ATOM 713 C CA . ALA A 1 93 ? -5.932 -4.044 1.586 1.00 98.19 93 ALA A CA 1
ATOM 714 C C . ALA A 1 93 ? -4.763 -3.083 1.314 1.00 98.19 93 ALA A C 1
ATOM 716 O O . ALA A 1 93 ? -3.969 -3.353 0.417 1.00 98.19 93 ALA A O 1
ATOM 717 N N . SER A 1 94 ? -4.589 -2.044 2.143 1.00 98.25 94 SER A N 1
ATOM 718 C CA . SER A 1 94 ? -3.456 -1.109 2.052 1.00 98.25 94 SER A CA 1
ATOM 719 C C . SER A 1 94 ? -2.117 -1.820 2.222 1.00 98.25 94 SER A C 1
ATOM 721 O O . SER A 1 94 ? -1.187 -1.616 1.441 1.00 98.25 94 SER A O 1
ATOM 723 N N . LEU A 1 95 ? -2.007 -2.701 3.217 1.00 98.25 95 LEU A N 1
ATOM 724 C CA . LEU A 1 95 ? -0.791 -3.476 3.435 1.00 98.25 95 LEU A CA 1
ATOM 725 C C . LEU A 1 95 ? -0.474 -4.378 2.231 1.00 98.25 95 LEU A C 1
ATOM 727 O O . LEU A 1 95 ? 0.662 -4.417 1.769 1.00 98.25 95 LEU A O 1
ATOM 731 N N . ALA A 1 96 ? -1.478 -5.062 1.682 1.00 98.19 96 ALA A N 1
ATOM 732 C CA . ALA A 1 96 ? -1.297 -5.903 0.503 1.00 98.19 96 ALA A CA 1
ATOM 733 C C . ALA A 1 96 ? -0.929 -5.082 -0.748 1.00 98.19 96 ALA A C 1
ATOM 735 O O . ALA A 1 96 ? -0.008 -5.454 -1.473 1.00 98.19 96 ALA A O 1
ATOM 736 N N . ALA A 1 97 ? -1.597 -3.945 -0.977 1.00 98.06 97 ALA A N 1
ATOM 737 C CA . ALA A 1 97 ? -1.297 -3.033 -2.080 1.00 98.06 97 ALA A CA 1
ATOM 738 C C . ALA A 1 97 ? 0.134 -2.492 -1.980 1.00 98.06 97 ALA A C 1
ATOM 740 O O . ALA A 1 97 ? 0.872 -2.525 -2.959 1.00 98.06 97 ALA A O 1
ATOM 741 N N . SER A 1 98 ? 0.552 -2.038 -0.795 1.00 97.62 98 SER A N 1
ATOM 742 C CA . SER A 1 98 ? 1.910 -1.524 -0.564 1.00 97.62 98 SER A CA 1
ATOM 743 C C . SER A 1 98 ? 2.981 -2.605 -0.730 1.00 97.62 98 SER A C 1
ATOM 745 O O . SER A 1 98 ? 4.031 -2.332 -1.308 1.00 97.62 98 SER A O 1
ATOM 747 N N . GLY A 1 99 ? 2.695 -3.846 -0.326 1.00 97.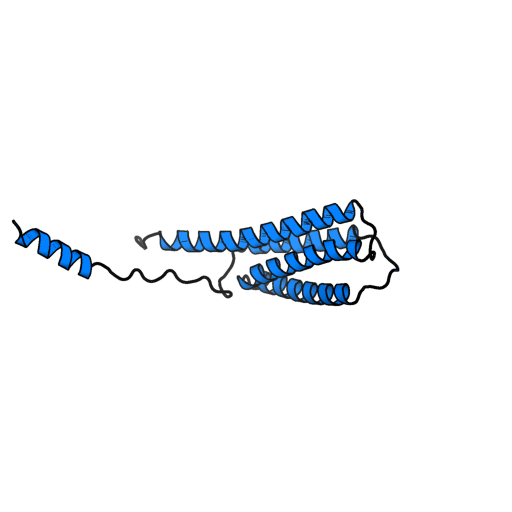06 99 GLY A N 1
ATOM 748 C CA . GLY A 1 99 ? 3.566 -4.994 -0.579 1.00 97.06 99 GLY A CA 1
ATOM 749 C C . GLY A 1 99 ? 3.715 -5.322 -2.068 1.00 97.06 99 GLY A C 1
ATOM 750 O O . GLY A 1 99 ? 4.834 -5.512 -2.541 1.00 97.06 99 GLY A O 1
ATOM 751 N N . LEU A 1 100 ? 2.614 -5.341 -2.831 1.00 96.00 100 LEU A N 1
ATOM 752 C CA . LEU A 1 100 ? 2.684 -5.527 -4.287 1.00 96.00 100 LEU A CA 1
ATOM 753 C C . LEU A 1 100 ? 3.386 -4.366 -4.985 1.00 96.00 100 LEU A C 1
ATOM 755 O O . LEU A 1 100 ? 4.129 -4.597 -5.933 1.00 96.00 100 LEU A O 1
ATOM 759 N N . PHE A 1 101 ? 3.173 -3.141 -4.512 1.00 94.69 101 PHE A N 1
ATOM 760 C CA . PHE A 1 101 ? 3.850 -1.966 -5.038 1.00 94.69 101 PHE A CA 1
ATOM 761 C C . PHE A 1 101 ? 5.368 -2.075 -4.837 1.00 94.69 101 PHE A C 1
ATOM 763 O O . PHE A 1 101 ? 6.116 -1.966 -5.803 1.00 94.69 101 PHE A O 1
ATOM 770 N N . LEU A 1 102 ? 5.816 -2.431 -3.626 1.00 94.94 102 LEU A N 1
ATOM 771 C CA . LEU A 1 102 ? 7.224 -2.719 -3.337 1.00 94.94 102 LEU A CA 1
ATOM 772 C C . LEU A 1 102 ? 7.780 -3.835 -4.239 1.00 94.94 102 LEU A C 1
ATOM 774 O O . LEU A 1 102 ? 8.856 -3.684 -4.818 1.00 94.94 102 LEU A O 1
ATOM 778 N N . ALA A 1 103 ? 7.044 -4.941 -4.391 1.00 92.75 103 ALA A N 1
ATOM 779 C CA . ALA A 1 103 ? 7.442 -6.049 -5.257 1.00 92.75 103 ALA A CA 1
ATOM 780 C C . ALA A 1 103 ? 7.571 -5.614 -6.726 1.00 92.75 103 ALA A C 1
ATOM 782 O O . ALA A 1 103 ? 8.543 -5.978 -7.386 1.00 92.75 103 ALA A O 1
ATOM 783 N N . GLY A 1 104 ? 6.636 -4.797 -7.220 1.00 90.00 104 GLY A N 1
ATOM 784 C CA . GLY A 1 104 ? 6.680 -4.200 -8.554 1.00 90.00 104 GLY A CA 1
ATOM 785 C C . GLY A 1 104 ? 7.911 -3.316 -8.743 1.00 90.00 104 GLY A C 1
ATOM 786 O O . GLY A 1 104 ? 8.655 -3.500 -9.704 1.00 90.00 104 GLY A O 1
ATOM 787 N N . THR A 1 105 ? 8.206 -2.439 -7.782 1.00 90.75 105 THR A N 1
ATOM 788 C CA . THR A 1 105 ? 9.395 -1.579 -7.833 1.00 90.75 105 THR A CA 1
ATOM 789 C C . THR A 1 105 ? 10.710 -2.383 -7.832 1.00 90.75 105 THR A C 1
ATOM 791 O O . THR A 1 105 ? 11.690 -1.936 -8.426 1.00 90.75 105 THR A O 1
ATOM 794 N N . VAL A 1 106 ? 10.774 -3.580 -7.229 1.00 89.75 106 VAL A N 1
ATOM 795 C CA . VAL A 1 106 ? 11.935 -4.492 -7.377 1.00 89.75 106 VAL A CA 1
ATOM 796 C C . VAL A 1 106 ? 11.931 -5.198 -8.740 1.00 89.75 106 VAL A C 1
ATOM 798 O O . VAL A 1 106 ? 12.974 -5.315 -9.388 1.00 89.75 106 VAL A O 1
ATOM 801 N N . ALA A 1 107 ? 10.771 -5.677 -9.188 1.00 85.88 107 ALA A N 1
ATOM 802 C CA . ALA A 1 107 ? 10.627 -6.464 -10.412 1.00 85.88 107 ALA A CA 1
ATOM 803 C C . ALA A 1 107 ? 10.917 -5.656 -11.692 1.00 85.88 107 ALA A C 1
ATOM 805 O O . ALA A 1 107 ? 11.535 -6.171 -12.625 1.00 85.88 107 ALA A O 1
ATOM 806 N N . CYS A 1 108 ? 10.511 -4.385 -11.748 1.00 83.56 108 CYS A N 1
ATOM 807 C CA . CYS A 1 108 ? 10.663 -3.538 -12.935 1.00 83.56 108 CYS A CA 1
ATOM 808 C C . CYS A 1 108 ? 12.120 -3.413 -13.432 1.00 83.56 108 CYS A C 1
ATOM 810 O O . CYS A 1 108 ? 12.377 -3.720 -14.597 1.00 83.56 108 CYS A O 1
ATOM 812 N N . PRO A 1 109 ? 13.108 -3.034 -12.602 1.00 81.81 109 PRO A N 1
ATOM 813 C CA . PRO A 1 109 ? 14.497 -2.973 -13.053 1.00 81.81 109 PRO A CA 1
ATOM 814 C C . PRO A 1 109 ? 15.153 -4.351 -13.192 1.00 81.81 109 PRO A C 1
ATOM 816 O O . PRO A 1 109 ? 15.986 -4.547 -14.072 1.00 81.81 109 PRO A O 1
ATOM 819 N N . THR A 1 110 ? 14.783 -5.327 -12.355 1.00 83.31 110 THR A N 1
ATOM 820 C CA . THR A 1 110 ? 15.390 -6.675 -12.397 1.00 83.31 110 THR A CA 1
ATOM 821 C C . THR A 1 110 ? 14.998 -7.471 -13.642 1.00 83.31 110 THR A C 1
ATOM 823 O O . THR A 1 110 ? 15.723 -8.378 -14.040 1.00 83.31 110 THR A O 1
ATOM 826 N N . THR A 1 111 ? 13.896 -7.097 -14.296 1.00 83.06 111 THR A N 1
ATOM 827 C CA . THR A 1 111 ? 13.471 -7.634 -15.599 1.00 83.06 111 THR A CA 1
ATOM 828 C C . THR A 1 111 ? 13.989 -6.824 -16.792 1.00 83.06 111 THR A C 1
ATOM 830 O O . THR A 1 111 ? 13.732 -7.198 -17.933 1.00 83.06 111 THR A O 1
ATOM 833 N N . GLY A 1 112 ? 14.722 -5.729 -16.550 1.00 81.62 112 GLY A N 1
ATOM 834 C CA . GLY A 1 112 ? 15.242 -4.837 -17.590 1.00 81.62 112 GLY A CA 1
ATOM 835 C C . GLY A 1 112 ? 14.203 -3.891 -18.202 1.00 81.62 112 GLY A C 1
ATOM 836 O O . GLY A 1 112 ? 14.498 -3.251 -19.204 1.00 81.62 112 GLY A O 1
ATOM 837 N N . HIS A 1 113 ? 13.001 -3.787 -17.621 1.00 83.00 113 HIS A N 1
ATOM 838 C CA . HIS A 1 113 ? 11.913 -2.969 -18.169 1.00 83.00 113 HIS A CA 1
ATOM 839 C C . HIS A 1 113 ? 12.133 -1.457 -17.964 1.00 83.00 113 HIS A C 1
ATOM 841 O O . HIS A 1 113 ? 11.761 -0.658 -18.823 1.00 83.00 113 HIS A O 1
ATOM 847 N N . HIS A 1 114 ? 12.793 -1.072 -16.865 1.00 83.88 114 HIS A N 1
ATOM 848 C CA . HIS A 1 114 ? 13.278 0.292 -16.632 1.00 83.88 114 HIS A CA 1
ATOM 849 C C . HIS A 1 114 ? 14.741 0.286 -16.190 1.00 83.88 114 HIS A C 1
ATOM 851 O O . HIS A 1 114 ? 15.209 -0.637 -15.521 1.00 83.88 114 HIS A O 1
ATOM 857 N N . THR A 1 115 ? 15.457 1.363 -16.501 1.00 86.12 115 THR A N 1
ATOM 858 C CA . THR A 1 115 ? 16.818 1.585 -16.009 1.00 86.12 115 THR A CA 1
ATOM 859 C C . THR A 1 115 ? 16.807 1.997 -14.536 1.00 86.12 115 THR A C 1
ATOM 861 O O . THR A 1 115 ? 15.988 2.810 -14.105 1.0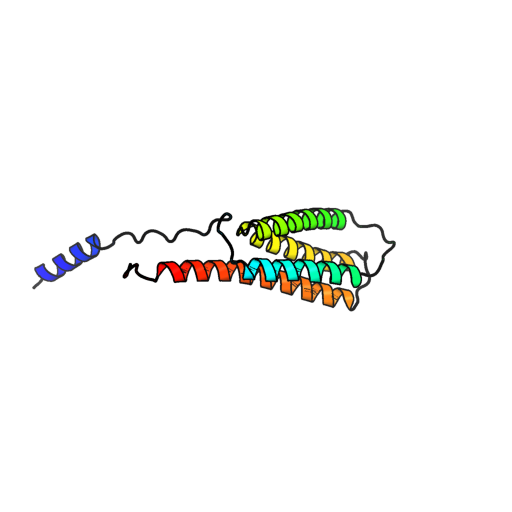0 86.12 115 THR A O 1
ATOM 864 N N . ILE A 1 116 ? 17.732 1.454 -13.739 1.00 86.12 116 ILE A N 1
ATOM 865 C CA . ILE A 1 116 ? 17.878 1.840 -12.327 1.00 86.12 116 ILE A CA 1
ATOM 866 C C . ILE A 1 116 ? 18.368 3.289 -12.246 1.00 86.12 116 ILE A C 1
ATOM 868 O O . ILE A 1 116 ? 19.339 3.664 -12.901 1.00 86.12 116 ILE A O 1
ATOM 872 N N . GLY A 1 117 ? 17.721 4.095 -11.404 1.00 86.00 117 GLY A N 1
ATOM 873 C CA . GLY A 1 117 ? 18.091 5.491 -11.182 1.00 86.00 117 GLY A CA 1
ATOM 874 C C . GLY A 1 117 ? 17.552 6.046 -9.866 1.00 86.00 117 GLY A C 1
ATOM 875 O O . GLY A 1 117 ? 17.047 5.311 -9.021 1.00 86.00 117 GLY A O 1
ATOM 876 N N . PHE A 1 118 ? 17.638 7.366 -9.686 1.00 87.06 118 PHE A N 1
ATOM 877 C CA . PHE A 1 118 ? 17.192 8.023 -8.450 1.00 87.06 118 PHE A CA 1
ATOM 878 C C . PHE A 1 118 ? 15.680 7.870 -8.204 1.00 87.06 118 PHE A C 1
ATOM 880 O O . PHE A 1 118 ? 15.246 7.749 -7.059 1.00 87.06 118 PHE A O 1
ATOM 887 N N . TRP A 1 119 ? 14.886 7.788 -9.278 1.00 87.88 119 TRP A N 1
ATOM 888 C CA . TRP A 1 119 ? 13.453 7.490 -9.218 1.00 87.88 119 TRP A CA 1
ATOM 889 C C . TRP A 1 119 ? 13.172 6.175 -8.473 1.00 87.88 119 TRP A C 1
ATOM 891 O O . TRP A 1 119 ? 12.273 6.122 -7.637 1.00 87.88 119 TRP A O 1
ATOM 901 N N . TRP A 1 120 ? 13.994 5.145 -8.700 1.00 90.88 120 TRP A N 1
ATOM 902 C CA . TRP A 1 120 ? 13.842 3.827 -8.086 1.00 90.88 120 TRP A CA 1
ATOM 903 C C . TRP A 1 120 ? 14.057 3.878 -6.571 1.00 90.88 120 TRP A C 1
ATOM 905 O O . TRP A 1 120 ? 13.282 3.291 -5.818 1.00 90.88 120 TRP A O 1
ATOM 915 N N . LEU A 1 121 ? 15.049 4.648 -6.104 1.00 90.75 121 LEU A N 1
ATOM 916 C CA . LEU A 1 121 ? 15.270 4.876 -4.670 1.00 90.75 121 LEU A CA 1
ATOM 917 C C . LEU A 1 121 ? 14.077 5.591 -4.025 1.00 90.75 121 LEU A C 1
ATOM 919 O O . LEU A 1 121 ? 13.657 5.220 -2.929 1.00 90.75 121 LEU A O 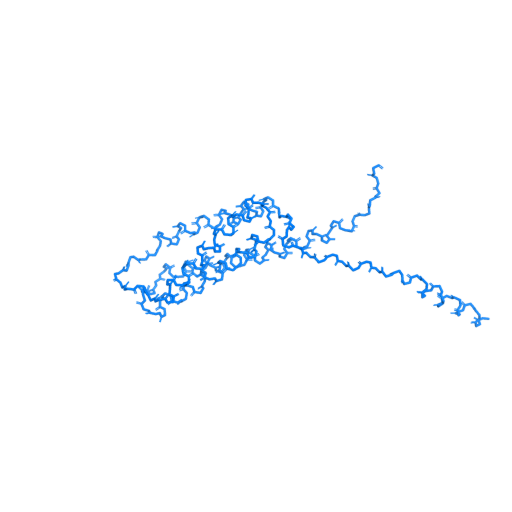1
ATOM 923 N N . GLY A 1 122 ? 13.503 6.579 -4.719 1.00 90.38 122 GLY A N 1
ATOM 924 C CA . GLY A 1 122 ? 12.292 7.271 -4.279 1.00 90.38 122 GLY A CA 1
ATOM 925 C C . GLY A 1 122 ? 11.097 6.324 -4.150 1.00 90.38 122 GLY A C 1
ATOM 926 O O . GLY A 1 122 ? 10.431 6.310 -3.115 1.00 90.38 122 GLY A O 1
ATOM 927 N N . GLN A 1 123 ? 10.864 5.479 -5.158 1.00 92.12 123 GLN A N 1
ATOM 928 C CA . GLN A 1 123 ? 9.788 4.485 -5.130 1.00 92.12 123 GLN A CA 1
ATOM 929 C C . GLN A 1 123 ? 10.010 3.408 -4.048 1.00 92.12 123 GLN A C 1
ATOM 931 O O . GLN A 1 123 ? 9.062 3.028 -3.360 1.00 92.12 123 GLN A O 1
ATOM 936 N N . MET A 1 124 ? 11.251 2.956 -3.829 1.00 93.38 124 MET A N 1
ATOM 937 C CA . MET A 1 124 ? 11.618 2.044 -2.732 1.00 93.38 124 MET A CA 1
ATOM 938 C C . MET A 1 124 ? 11.334 2.663 -1.360 1.00 93.38 124 MET A C 1
ATOM 940 O O . MET A 1 124 ? 10.660 2.057 -0.529 1.00 93.38 124 MET A O 1
ATOM 944 N N . ALA A 1 125 ? 11.804 3.888 -1.121 1.00 93.81 125 ALA A N 1
ATOM 945 C CA . ALA A 1 125 ? 11.577 4.581 0.143 1.00 93.81 125 ALA A CA 1
ATOM 946 C C . ALA A 1 125 ? 10.079 4.797 0.404 1.00 93.81 125 ALA A C 1
ATOM 948 O O . ALA A 1 125 ? 9.592 4.532 1.504 1.00 93.81 125 ALA A O 1
ATOM 949 N N . PHE A 1 126 ? 9.337 5.224 -0.620 1.00 94.19 126 PHE A N 1
ATOM 950 C CA . PHE A 1 126 ? 7.902 5.452 -0.513 1.00 94.19 126 PHE A CA 1
ATOM 951 C C . PHE A 1 126 ? 7.114 4.156 -0.261 1.00 94.19 126 PHE A C 1
ATOM 953 O O . PHE A 1 126 ? 6.279 4.106 0.644 1.00 94.19 126 PHE A O 1
ATOM 960 N N . SER A 1 127 ? 7.399 3.088 -1.009 1.00 95.00 127 SER A N 1
ATOM 961 C CA . SER A 1 127 ? 6.732 1.790 -0.837 1.00 95.00 127 SER A CA 1
ATOM 962 C C . SER A 1 127 ? 6.991 1.186 0.548 1.00 95.00 127 SER A C 1
ATOM 964 O O . SER A 1 127 ? 6.048 0.749 1.211 1.00 95.00 127 SER A O 1
ATOM 966 N N . LEU A 1 128 ? 8.230 1.249 1.046 1.00 96.75 128 LEU A N 1
ATOM 967 C CA . LEU A 1 128 ? 8.569 0.831 2.411 1.00 96.75 128 LEU A CA 1
ATOM 968 C C . LEU A 1 128 ? 7.851 1.677 3.470 1.00 96.75 128 LEU A C 1
ATOM 970 O O . LEU A 1 128 ? 7.334 1.127 4.445 1.00 96.75 128 LEU A O 1
ATOM 974 N N . ALA A 1 129 ? 7.771 2.996 3.274 1.00 96.38 129 ALA A N 1
ATOM 975 C CA . ALA A 1 129 ? 7.041 3.881 4.177 1.00 96.38 129 ALA A CA 1
ATOM 976 C C . ALA A 1 129 ? 5.544 3.532 4.231 1.00 96.38 129 ALA A C 1
ATOM 978 O O . ALA A 1 129 ? 4.968 3.504 5.317 1.00 96.38 129 ALA A O 1
ATOM 979 N N . LEU A 1 130 ? 4.921 3.196 3.096 1.00 96.50 130 LEU A N 1
ATOM 980 C CA . LEU A 1 130 ? 3.525 2.747 3.050 1.00 96.50 130 LEU A CA 1
ATOM 981 C C . LEU A 1 130 ? 3.302 1.405 3.755 1.00 96.50 130 LEU A C 1
ATOM 983 O O . LEU A 1 130 ? 2.304 1.256 4.468 1.00 96.50 130 LEU A O 1
ATOM 987 N N . VAL A 1 131 ? 4.215 0.443 3.586 1.00 97.69 131 VAL A N 1
ATOM 988 C CA . VAL A 1 131 ? 4.170 -0.834 4.320 1.00 97.69 131 VAL A CA 1
ATOM 989 C C . VAL A 1 131 ? 4.238 -0.559 5.823 1.00 97.69 131 VAL A C 1
ATOM 991 O O . VAL A 1 131 ? 3.377 -1.016 6.578 1.00 97.69 131 VAL A O 1
ATOM 994 N N . GLY A 1 132 ? 5.209 0.252 6.252 1.00 97.38 132 GLY A N 1
ATOM 995 C CA . GLY A 1 132 ? 5.380 0.644 7.651 1.00 97.38 132 GLY A CA 1
ATOM 996 C C . GLY A 1 132 ? 4.159 1.370 8.219 1.00 97.38 132 GLY A C 1
ATOM 997 O O . GLY A 1 132 ? 3.679 1.012 9.293 1.00 97.38 132 GLY A O 1
ATOM 998 N N . ALA A 1 133 ? 3.600 2.334 7.484 1.00 96.31 133 ALA A N 1
ATOM 999 C CA . ALA A 1 133 ? 2.400 3.067 7.884 1.00 96.31 133 ALA A CA 1
ATOM 1000 C C . ALA A 1 133 ? 1.169 2.151 7.991 1.00 96.31 133 ALA A C 1
ATOM 1002 O O . ALA A 1 133 ? 0.399 2.263 8.945 1.00 96.31 133 ALA A O 1
ATOM 1003 N N . SER A 1 134 ? 1.005 1.211 7.054 1.00 96.56 134 SER A N 1
ATOM 1004 C CA . SER A 1 134 ? -0.097 0.240 7.071 1.00 96.56 134 SER A CA 1
ATOM 1005 C C . SER A 1 134 ? 0.008 -0.706 8.273 1.00 96.56 134 SER A C 1
ATOM 1007 O O . SER A 1 134 ? -0.985 -0.941 8.963 1.00 96.56 134 SER A O 1
ATOM 1009 N N . LEU A 1 135 ? 1.214 -1.198 8.578 1.00 96.94 135 LEU A N 1
ATOM 1010 C CA . LEU A 1 135 ? 1.477 -2.004 9.774 1.00 96.94 135 LEU A CA 1
ATOM 1011 C C . LEU A 1 135 ? 1.233 -1.206 11.059 1.00 96.94 135 LEU A C 1
ATOM 1013 O O . LEU A 1 135 ? 0.519 -1.670 11.945 1.00 96.94 135 LEU A O 1
ATOM 1017 N N . ALA A 1 136 ? 1.764 0.014 11.151 1.00 95.31 136 ALA A N 1
ATOM 1018 C CA . ALA A 1 136 ? 1.570 0.881 12.309 1.00 95.31 136 ALA A CA 1
ATOM 1019 C C . ALA A 1 136 ? 0.083 1.183 12.557 1.00 95.31 136 ALA A C 1
ATOM 1021 O O . ALA A 1 136 ? -0.363 1.154 13.703 1.00 95.31 136 ALA A O 1
ATOM 1022 N N . ALA A 1 137 ? -0.702 1.406 11.500 1.00 93.81 137 ALA A N 1
ATOM 1023 C CA . ALA A 1 137 ? -2.146 1.597 11.598 1.00 93.81 137 ALA A CA 1
ATOM 1024 C C . ALA A 1 137 ? -2.870 0.345 12.124 1.00 93.81 137 ALA A C 1
ATOM 1026 O O . ALA A 1 137 ? -3.760 0.464 12.969 1.00 93.81 137 ALA A O 1
ATOM 1027 N N . LEU A 1 138 ? -2.478 -0.848 11.663 1.00 92.75 138 LEU A N 1
ATOM 1028 C CA . LEU A 1 138 ? -3.039 -2.119 12.133 1.00 92.75 138 LEU A CA 1
ATOM 1029 C C . LEU A 1 138 ? -2.736 -2.358 13.618 1.00 92.75 138 LEU A C 1
ATOM 1031 O O . LEU A 1 138 ? -3.657 -2.634 14.385 1.00 92.75 138 LEU A O 1
ATOM 1035 N N . TYR A 1 139 ? -1.481 -2.185 14.037 1.00 90.12 139 TYR A N 1
ATOM 1036 C CA . TYR A 1 139 ? -1.078 -2.370 15.436 1.00 90.12 139 TYR A CA 1
ATOM 1037 C C . TYR A 1 139 ? -1.614 -1.268 16.361 1.00 90.12 139 TYR A C 1
ATOM 1039 O O . TYR A 1 139 ? -1.972 -1.531 17.509 1.00 90.12 139 TYR A O 1
ATOM 1047 N N . GLY A 1 140 ? -1.704 -0.027 15.877 1.00 86.69 140 GLY A N 1
ATOM 1048 C CA . GLY A 1 140 ? -2.286 1.088 16.624 1.00 86.69 140 GLY A CA 1
ATOM 1049 C C . GLY A 1 140 ? -3.770 0.871 16.917 1.00 86.69 140 GLY A C 1
ATOM 1050 O O . GLY A 1 140 ? -4.208 1.078 18.047 1.00 86.69 140 GLY A O 1
ATOM 1051 N N . ALA A 1 141 ? -4.527 0.365 15.937 1.00 77.50 141 ALA A N 1
ATOM 1052 C CA . ALA A 1 141 ? -5.938 0.027 16.117 1.00 77.50 141 ALA A CA 1
ATOM 1053 C C . ALA A 1 141 ? -6.159 -1.060 17.188 1.00 77.50 141 ALA A C 1
ATOM 1055 O O . ALA A 1 141 ? -7.170 -1.040 17.885 1.00 77.50 141 ALA A O 1
ATOM 1056 N N . GLU A 1 142 ? -5.216 -1.993 17.349 1.00 78.00 142 GLU A N 1
ATOM 1057 C CA . GLU A 1 142 ? -5.280 -3.029 18.389 1.00 78.00 142 GLU A CA 1
ATOM 1058 C C . GLU A 1 142 ? -5.026 -2.479 19.793 1.00 78.00 142 GLU A C 1
ATOM 1060 O O . GLU A 1 142 ? -5.696 -2.889 20.742 1.00 78.00 142 GLU A O 1
ATOM 1065 N N . ARG A 1 143 ? -4.093 -1.528 19.931 1.00 75.44 143 ARG A N 1
ATOM 1066 C CA . ARG A 1 143 ? -3.789 -0.888 21.221 1.00 75.44 143 ARG A CA 1
ATOM 1067 C C . ARG A 1 143 ? -4.960 -0.054 21.726 1.00 75.44 143 ARG A C 1
ATOM 1069 O O . ARG A 1 143 ? -5.388 -0.240 22.859 1.00 75.44 143 ARG A O 1
ATOM 1076 N N . SER A 1 144 ? -5.551 0.774 20.861 1.00 68.94 144 SER A N 1
ATOM 1077 C CA . SER A 1 144 ? -6.709 1.600 21.233 1.00 68.94 144 SER A CA 1
ATOM 1078 C C . SER A 1 144 ? -7.938 0.780 21.637 1.00 68.94 144 SER A C 1
ATOM 1080 O O . SER A 1 144 ? -8.735 1.248 22.443 1.00 68.94 144 SER A O 1
ATOM 1082 N N . ALA A 1 145 ? -8.096 -0.439 21.112 1.00 64.69 145 ALA A N 1
ATOM 1083 C CA . ALA A 1 145 ? -9.157 -1.349 21.542 1.00 64.69 145 ALA A CA 1
ATOM 1084 C C . ALA A 1 145 ? -8.897 -1.942 22.941 1.00 64.69 145 ALA A C 1
ATOM 1086 O O . ALA A 1 145 ? -9.843 -2.188 23.679 1.00 64.69 145 ALA A O 1
ATOM 1087 N N . GLY A 1 146 ? -7.630 -2.153 23.318 1.00 60.09 146 GLY A N 1
ATOM 1088 C CA . GLY A 1 146 ? -7.260 -2.653 24.645 1.00 60.09 146 GLY A CA 1
ATOM 1089 C C . GLY A 1 146 ? -7.399 -1.620 25.763 1.00 60.09 146 GLY A C 1
ATOM 1090 O O . GLY A 1 146 ? -7.816 -1.982 26.857 1.00 60.09 146 GLY A O 1
ATOM 1091 N N . ASP A 1 147 ? -7.108 -0.348 25.485 1.00 64.38 147 ASP A N 1
ATOM 1092 C CA . ASP A 1 147 ? -7.176 0.715 26.497 1.00 64.38 147 ASP A CA 1
ATOM 1093 C C . ASP A 1 147 ? -8.624 1.053 26.910 1.00 64.38 147 ASP A C 1
ATOM 1095 O O . ASP A 1 147 ? -8.865 1.449 28.050 1.00 64.38 147 ASP A O 1
ATOM 1099 N N . GLN A 1 148 ? -9.611 0.863 26.022 1.00 58.62 148 GLN A N 1
ATOM 1100 C CA . GLN A 1 148 ? -11.024 1.128 26.342 1.00 58.62 148 GLN A CA 1
ATOM 1101 C C . GLN A 1 148 ? -11.682 0.054 27.224 1.00 58.62 148 GLN A C 1
ATOM 1103 O O . GLN A 1 148 ? -12.667 0.355 27.893 1.00 58.62 148 GLN A O 1
ATOM 1108 N N . GLU A 1 149 ? -11.143 -1.167 27.282 1.00 57.47 149 GLU A N 1
ATOM 1109 C CA . GLU A 1 149 ? -11.645 -2.231 28.170 1.00 57.47 149 GLU A CA 1
ATOM 1110 C C . GLU A 1 149 ? -11.208 -2.038 29.637 1.00 57.47 149 GLU A C 1
ATOM 1112 O O . GLU A 1 149 ? -11.818 -2.607 30.540 1.00 57.47 149 GLU A O 1
ATOM 1117 N N . GLY A 1 150 ? -10.177 -1.222 29.895 1.00 55.16 150 GLY A N 1
ATOM 1118 C CA . GLY A 1 150 ? -9.610 -0.994 31.231 1.00 55.16 150 GLY A CA 1
ATOM 1119 C C . GLY A 1 150 ? -10.244 0.145 32.037 1.00 55.16 150 GLY A C 1
ATOM 1120 O O . GLY A 1 150 ? -9.859 0.355 33.187 1.00 55.16 150 GLY A O 1
ATOM 1121 N N . VAL A 1 151 ? -11.194 0.895 31.470 1.00 56.94 151 VAL A N 1
ATOM 1122 C CA . VAL A 1 151 ? -11.891 1.975 32.185 1.00 56.94 151 VAL A CA 1
ATOM 1123 C C . VAL A 1 151 ? -13.172 1.403 32.801 1.00 56.94 151 VAL A C 1
ATOM 1125 O O . VAL A 1 151 ? -14.130 1.155 32.066 1.00 56.94 151 VAL A O 1
ATOM 1128 N N . PRO A 1 152 ? -13.238 1.172 34.129 1.00 52.53 152 PRO A N 1
ATOM 1129 C CA . PRO A 1 152 ? -14.468 0.716 34.758 1.00 52.53 152 PRO A CA 1
ATOM 1130 C C . PRO A 1 152 ? -15.575 1.744 34.522 1.00 52.53 152 PRO A C 1
ATOM 1132 O O . PRO A 1 152 ? -15.387 2.943 34.739 1.00 52.53 152 PRO A O 1
ATOM 1135 N N . ALA A 1 153 ? -16.742 1.256 34.097 1.00 55.00 153 ALA A N 1
ATOM 1136 C CA . ALA A 1 153 ? -17.974 2.024 33.979 1.00 55.00 153 ALA A CA 1
ATOM 1137 C C . ALA A 1 153 ? -18.470 2.443 35.373 1.00 55.00 153 ALA A C 1
ATOM 1139 O O . ALA A 1 153 ? -19.441 1.913 35.902 1.00 55.00 153 ALA A O 1
ATOM 1140 N N . SER A 1 154 ? -17.771 3.376 36.010 1.00 65.56 154 SER A N 1
ATOM 1141 C CA . SER A 1 154 ? -18.259 4.074 37.189 1.00 65.56 154 SER A CA 1
ATOM 1142 C C . SER A 1 154 ? -18.435 5.539 36.821 1.00 65.56 154 SER A C 1
ATOM 1144 O O . SER A 1 154 ? -17.446 6.210 36.522 1.00 65.56 154 SER A O 1
ATOM 1146 N N . ARG A 1 155 ? -19.686 6.005 36.930 1.00 52.66 155 ARG A N 1
ATOM 1147 C CA . ARG A 1 155 ? -20.203 7.376 36.749 1.00 52.66 155 ARG A CA 1
ATOM 1148 C C . ARG A 1 155 ? -20.809 7.669 35.373 1.00 52.66 155 ARG A C 1
ATOM 1150 O O . ARG A 1 155 ? -20.232 8.386 34.561 1.00 52.66 155 ARG A O 1
ATOM 1157 N N . ALA A 1 156 ? -22.029 7.174 35.195 1.00 45.88 156 ALA A N 1
ATOM 1158 C CA . ALA A 1 156 ? -23.139 7.995 34.716 1.00 45.88 156 ALA A CA 1
ATOM 1159 C C . ALA A 1 156 ? -24.228 7.964 35.795 1.00 45.88 156 ALA A C 1
ATOM 1161 O O . ALA A 1 156 ? -24.378 6.883 36.413 1.00 45.88 156 ALA A O 1
#

Sequence (156 aa):
MATTVMNERVDQRADQRIEPAKPRPRLSDRISETTCIWLGVAWVIGYLAVGALEPATDHALPVIAIVLAVAFHLLLLATAAGLIARRRWGLHASLAASGLFLAGTVACPTTGHHTIGFWWLGQMAFSLALVGASLAALYGAERSAGDQEGVPASRA

pLDDT: mean 84.52, std 14.49, range [45.88, 98.38]

Foldseek 3Di:
DVVVVVVVVVVVVVPVPVPPPDDDDDQFDAADLVLLVVLVVLCVVVVVVLVVLADDFPDDDDPVLVVLVVLLVVLVVLLNVCSVSRGNNSLVSQLVSLVSQLVSLVVCVVVVVGPDDPSSVSSNVSSVVSNVSSVCRNVVVVVVSVVVVPDPPDDD